Protein AF-A0A951GXB6-F1 (afdb_monomer)

Radius of gyration: 20.57 Å; Cα contacts (8 Å, |Δi|>4): 81; chains: 1; bounding box: 53×31×56 Å

pLDDT: mean 75.55, std 9.1, range [53.72, 90.12]

Sequence (102 aa):
PLFVLGIWWSRLTPQGAAVGMLAGGVCAIGAIVLGLALGASGLGGALQAILTQPAIISVPVGFGTMIAISLRTRPPADVRAQMLTLHAPEGLGLETLERARA

Solvent-accessible surface area (backbone atoms only — not comparable to full-atom values): 5722 Å² total; per-residue (Å²): 95,66,67,64,36,67,74,75,37,74,49,64,21,75,65,11,50,53,51,10,49,50,54,15,48,52,45,35,53,50,37,47,53,48,40,66,73,64,43,90,84,78,54,62,72,69,59,44,53,45,41,76,41,36,63,74,55,21,48,58,51,19,38,52,42,21,49,58,40,14,74,74,45,82,47,66,85,60,43,61,57,54,49,43,63,76,68,47,69,100,73,75,56,64,72,59,55,53,64,72,73,108

Secondary structure (DSSP, 8-state):
-HHHHHHH-TT--HHHHHHHHHHHHHHHHHHHHHHHHH-TTSS-HHHHHHHH-THHHHHHHHHHHHHHHHHHSPPPTTHHHHHHHHHS-TTS-HHHHHHTT-

Foldseek 3Di:
DCVVCLLPPLLQAPVLLVQLCVQLVCQLVVLQVCCVVVDLPPDPPVSSVCSVCVCVPSVVSSVVSSVVVSVVDDGDPCSVVVSCVVPPPPPPCVVVVVVVVD

Mean predicted aligned error: 11.06 Å

Structure (mmCIF, N/CA/C/O backbone):
data_AF-A0A951GXB6-F1
#
_entry.id   AF-A0A951GXB6-F1
#
loop_
_atom_site.group_PDB
_atom_site.id
_atom_site.typ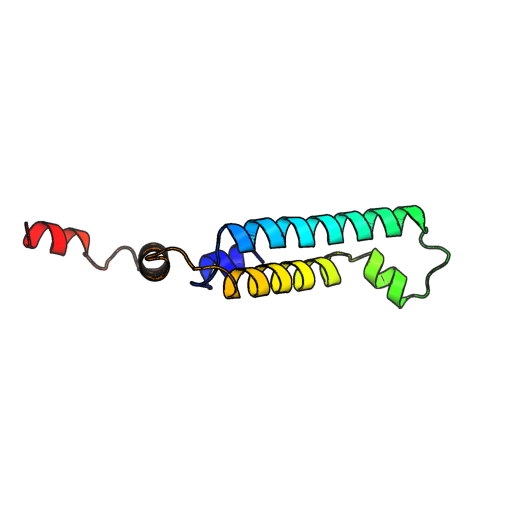e_symbol
_atom_site.label_atom_id
_atom_site.label_alt_id
_atom_site.label_comp_id
_atom_site.label_asym_id
_atom_site.label_entity_id
_atom_site.label_seq_id
_atom_site.pdbx_PDB_ins_code
_atom_site.Cartn_x
_atom_site.Cartn_y
_atom_site.Cartn_z
_atom_site.occupancy
_atom_site.B_iso_or_equiv
_atom_site.auth_seq_id
_atom_site.auth_comp_id
_atom_site.auth_asym_id
_atom_site.auth_atom_id
_atom_site.pdbx_PDB_model_num
ATOM 1 N N . PRO A 1 1 ? -2.613 3.941 -3.836 1.00 77.38 1 PRO A N 1
ATOM 2 C CA . PRO A 1 1 ? -3.268 2.780 -3.178 1.00 77.38 1 PRO A CA 1
ATOM 3 C C . PRO A 1 1 ? -3.822 3.125 -1.799 1.00 77.38 1 PRO A C 1
ATOM 5 O O . PRO A 1 1 ? -5.020 3.008 -1.589 1.00 77.38 1 PRO A O 1
ATOM 8 N N . LEU A 1 2 ? -2.958 3.604 -0.902 1.00 83.50 2 LEU A N 1
ATOM 9 C CA . LEU A 1 2 ? -3.298 3.845 0.496 1.00 83.50 2 LEU A CA 1
ATOM 10 C C . LEU A 1 2 ? -4.446 4.835 0.689 1.00 83.50 2 LEU A C 1
ATOM 12 O O . LEU A 1 2 ? -5.407 4.481 1.342 1.00 83.50 2 LEU A O 1
ATOM 16 N N . PHE A 1 3 ? -4.396 6.021 0.074 1.00 83.88 3 PHE A N 1
ATOM 17 C CA . PHE A 1 3 ? -5.486 7.001 0.185 1.00 83.88 3 PHE A CA 1
ATOM 18 C C . PHE A 1 3 ? -6.808 6.483 -0.389 1.00 83.88 3 PHE A C 1
ATOM 20 O O . PHE A 1 3 ? -7.840 6.575 0.262 1.00 83.88 3 PHE A O 1
ATOM 27 N N . VAL A 1 4 ? -6.774 5.877 -1.579 1.00 85.94 4 VAL A N 1
ATOM 28 C CA . VAL A 1 4 ? -7.972 5.312 -2.222 1.00 85.94 4 VAL A CA 1
ATOM 29 C C . VAL A 1 4 ? -8.605 4.234 -1.336 1.00 85.94 4 VAL A C 1
ATOM 31 O O . VAL A 1 4 ? -9.799 4.283 -1.062 1.00 85.94 4 VAL A O 1
ATOM 34 N N . LEU A 1 5 ? -7.802 3.291 -0.834 1.00 83.75 5 LEU A N 1
ATOM 35 C CA . LEU A 1 5 ? -8.274 2.227 0.054 1.00 83.75 5 LEU A CA 1
ATOM 36 C C . LEU A 1 5 ? -8.656 2.764 1.440 1.00 83.75 5 LEU A C 1
ATOM 38 O O . LEU A 1 5 ? -9.629 2.311 2.019 1.00 83.75 5 LEU A O 1
ATOM 42 N N . GLY A 1 6 ? -7.933 3.743 1.971 1.00 82.31 6 GLY A N 1
ATOM 43 C CA . GLY A 1 6 ? -8.184 4.314 3.293 1.00 82.31 6 GLY A CA 1
ATOM 44 C C . GLY A 1 6 ? -9.478 5.118 3.358 1.00 82.31 6 GLY A C 1
ATOM 45 O O . GLY A 1 6 ? -10.128 5.124 4.395 1.00 82.31 6 GLY A O 1
ATOM 46 N N . ILE A 1 7 ? -9.876 5.747 2.250 1.00 81.56 7 ILE A N 1
ATOM 47 C CA . ILE A 1 7 ? -11.109 6.539 2.174 1.00 81.56 7 ILE A CA 1
ATOM 48 C C . ILE A 1 7 ? -12.314 5.652 1.813 1.00 81.56 7 ILE A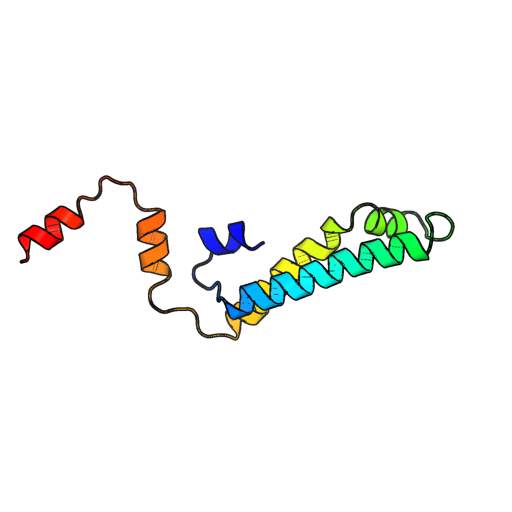 C 1
ATOM 50 O O . ILE A 1 7 ? -13.389 5.841 2.367 1.00 81.56 7 ILE A O 1
ATOM 54 N N . TRP A 1 8 ? -12.147 4.646 0.942 1.00 81.19 8 TRP A N 1
ATOM 55 C CA . TRP A 1 8 ? -13.286 3.903 0.366 1.00 81.19 8 TRP A CA 1
ATOM 56 C C . TRP A 1 8 ? -13.371 2.426 0.776 1.00 81.19 8 TRP A C 1
ATOM 58 O O . TRP A 1 8 ? -14.391 1.779 0.535 1.00 81.19 8 TRP A O 1
ATOM 68 N N . TRP A 1 9 ? -12.329 1.853 1.388 1.00 81.88 9 TRP A N 1
ATOM 69 C CA . TRP A 1 9 ? -12.280 0.434 1.732 1.00 81.88 9 TRP A CA 1
ATOM 70 C C . TRP A 1 9 ? -12.238 0.167 3.241 1.00 81.88 9 TRP A C 1
ATOM 72 O O . TRP A 1 9 ? -11.204 0.239 3.899 1.00 81.88 9 TRP A O 1
ATOM 82 N N . SER A 1 10 ? -13.373 -0.280 3.778 1.00 77.19 10 SER A N 1
ATOM 83 C CA . SER A 1 10 ? -13.572 -0.582 5.205 1.00 77.19 10 SER A CA 1
ATOM 84 C C . SER A 1 10 ? -12.774 -1.776 5.744 1.00 77.19 10 SER A C 1
ATOM 86 O O . SER A 1 10 ? -12.804 -2.053 6.942 1.00 77.19 10 SER A O 1
ATOM 88 N N . ARG A 1 11 ? -12.070 -2.511 4.875 1.00 80.25 11 ARG A N 1
ATOM 89 C CA . ARG A 1 11 ? -11.227 -3.653 5.253 1.00 80.25 11 ARG A CA 1
ATOM 90 C C . ARG A 1 11 ? -9.735 -3.348 5.261 1.00 80.25 11 ARG A C 1
ATOM 92 O O . ARG A 1 11 ? -8.959 -4.276 5.486 1.00 80.25 11 ARG A O 1
ATOM 99 N N . LEU A 1 12 ? -9.317 -2.101 5.036 1.00 80.25 12 LEU A N 1
ATOM 100 C CA . LEU A 1 12 ? -7.902 -1.749 5.103 1.00 80.25 12 LEU A CA 1
ATOM 101 C C . LEU A 1 12 ? -7.369 -1.932 6.536 1.00 80.25 12 LEU A C 1
ATOM 103 O O . LEU A 1 12 ? -7.903 -1.358 7.482 1.00 80.25 12 LEU A O 1
ATOM 107 N N . THR A 1 13 ? -6.320 -2.738 6.701 1.00 85.94 13 THR A N 1
ATOM 108 C CA . THR A 1 13 ? -5.680 -2.975 8.001 1.00 85.94 13 THR A CA 1
ATOM 109 C C . THR A 1 13 ? -4.334 -2.257 8.078 1.00 85.94 13 THR A C 1
ATOM 111 O O . THR A 1 13 ? -3.655 -2.129 7.054 1.00 85.94 13 THR A O 1
ATOM 114 N N . PRO A 1 14 ? -3.888 -1.823 9.274 1.00 84.88 14 PRO A N 1
ATOM 115 C CA . PRO A 1 14 ? -2.564 -1.216 9.443 1.00 84.88 14 PRO A CA 1
ATOM 116 C C . PRO A 1 14 ? -1.433 -2.126 8.944 1.00 84.88 14 PRO A C 1
ATOM 118 O O . PRO A 1 14 ? -0.480 -1.664 8.324 1.00 84.88 14 PRO A O 1
ATOM 121 N N . GLN A 1 15 ? -1.576 -3.438 9.154 1.00 84.69 15 GLN A N 1
ATOM 122 C CA . GLN A 1 15 ? -0.634 -4.445 8.666 1.00 84.69 15 GLN A CA 1
ATOM 123 C C . GLN A 1 15 ? -0.633 -4.535 7.133 1.00 84.69 15 GLN A C 1
ATOM 125 O O . GLN A 1 15 ? 0.436 -4.531 6.525 1.00 84.69 15 GLN A O 1
ATOM 130 N N . GLY A 1 16 ? -1.810 -4.565 6.496 1.00 84.38 16 GLY A N 1
ATOM 131 C CA . GLY A 1 16 ? -1.925 -4.558 5.035 1.00 84.38 16 GLY A CA 1
ATOM 132 C C . GLY A 1 16 ? -1.348 -3.290 4.411 1.00 84.38 16 GLY A C 1
ATOM 133 O O . GLY A 1 16 ? -0.603 -3.370 3.433 1.00 84.38 16 GLY A O 1
ATOM 134 N N . ALA A 1 17 ? -1.615 -2.132 5.017 1.00 86.75 17 ALA A N 1
ATOM 135 C CA . ALA A 1 17 ? -1.033 -0.856 4.618 1.00 86.75 17 ALA A CA 1
ATOM 136 C C . ALA A 1 17 ? 0.500 -0.870 4.705 1.00 86.75 17 ALA A C 1
ATOM 138 O O . ALA A 1 17 ? 1.164 -0.577 3.710 1.00 86.75 17 ALA A O 1
ATOM 139 N N . ALA A 1 18 ? 1.068 -1.261 5.849 1.00 87.31 18 ALA A N 1
ATOM 140 C CA . ALA A 1 18 ? 2.516 -1.283 6.048 1.00 87.31 18 ALA A CA 1
ATOM 141 C C . ALA A 1 18 ? 3.218 -2.208 5.043 1.00 87.31 18 ALA A C 1
ATOM 143 O O . ALA A 1 18 ? 4.165 -1.797 4.369 1.00 87.31 18 ALA A O 1
ATOM 144 N N . VAL A 1 19 ? 2.727 -3.440 4.882 1.00 87.88 19 VAL A N 1
ATOM 145 C CA . VAL A 1 19 ? 3.372 -4.401 3.980 1.00 87.88 19 VAL A CA 1
ATOM 146 C C . VAL A 1 19 ? 3.199 -4.005 2.514 1.00 87.88 19 VAL A C 1
ATOM 148 O O . VAL A 1 19 ? 4.153 -4.123 1.749 1.00 87.88 19 VAL A O 1
ATOM 151 N N . GLY A 1 20 ? 2.038 -3.485 2.103 1.00 84.31 20 GLY A N 1
ATOM 152 C CA . GLY A 1 20 ? 1.871 -3.035 0.720 1.00 84.31 20 GLY A CA 1
ATOM 153 C C . GLY A 1 20 ? 2.655 -1.762 0.389 1.00 84.31 20 GLY A C 1
ATOM 154 O O . GLY A 1 20 ? 3.124 -1.621 -0.741 1.00 84.31 20 GLY A O 1
ATOM 155 N N . MET A 1 21 ? 2.875 -0.864 1.361 1.00 88.62 21 MET A N 1
ATOM 156 C CA . MET A 1 21 ? 3.808 0.261 1.200 1.00 88.62 21 MET A CA 1
ATOM 157 C C . MET A 1 21 ? 5.238 -0.226 0.994 1.00 88.62 21 MET A C 1
ATOM 159 O O . MET A 1 21 ? 5.909 0.243 0.078 1.00 88.62 21 MET A O 1
ATOM 163 N N . LEU A 1 22 ? 5.691 -1.177 1.817 1.00 90.12 22 LEU A N 1
ATOM 164 C CA . LEU A 1 22 ? 7.031 -1.746 1.699 1.00 90.12 22 LEU A CA 1
ATOM 165 C C . LEU A 1 22 ? 7.205 -2.482 0.369 1.00 90.12 22 LEU A C 1
ATOM 167 O O . LEU A 1 22 ? 8.165 -2.220 -0.345 1.00 90.12 22 LEU A O 1
ATOM 171 N N . ALA A 1 23 ? 6.260 -3.344 -0.009 1.00 85.62 23 ALA A N 1
ATOM 172 C CA . ALA A 1 23 ? 6.329 -4.094 -1.260 1.00 85.62 23 ALA A CA 1
ATOM 173 C C . ALA A 1 23 ? 6.305 -3.171 -2.491 1.00 85.62 23 ALA A C 1
ATOM 175 O O . ALA A 1 23 ? 7.133 -3.322 -3.390 1.00 85.62 23 ALA A O 1
ATOM 176 N N . GLY A 1 24 ? 5.400 -2.185 -2.521 1.00 82.44 24 GLY A N 1
ATOM 177 C CA . GLY A 1 24 ? 5.338 -1.198 -3.601 1.00 82.44 24 GLY A CA 1
ATOM 178 C C . GLY A 1 24 ? 6.588 -0.314 -3.665 1.00 82.44 24 GLY A C 1
ATOM 179 O O . GLY A 1 24 ? 7.114 -0.078 -4.751 1.00 82.44 24 GLY A O 1
ATOM 180 N N . GLY A 1 25 ? 7.098 0.123 -2.509 1.00 83.25 25 GLY A N 1
ATOM 181 C CA . GLY A 1 25 ? 8.317 0.925 -2.398 1.00 83.25 25 GLY A CA 1
ATOM 182 C C . GLY A 1 25 ? 9.562 0.170 -2.861 1.00 83.25 25 GLY A C 1
ATOM 183 O O . GLY A 1 25 ? 10.308 0.679 -3.695 1.00 83.25 25 GLY A O 1
ATOM 184 N N . VAL A 1 26 ? 9.747 -1.071 -2.404 1.00 87.44 26 VAL A N 1
ATOM 185 C CA . VAL A 1 26 ? 10.846 -1.947 -2.846 1.00 87.44 26 VAL A CA 1
ATOM 186 C C . VAL A 1 26 ? 10.749 -2.223 -4.346 1.00 87.44 26 VAL A C 1
ATOM 188 O O . VAL A 1 26 ? 11.760 -2.161 -5.039 1.00 87.44 26 VAL A O 1
ATOM 191 N N . CYS A 1 27 ? 9.545 -2.463 -4.870 1.00 82.12 27 CYS A N 1
ATOM 192 C CA . CYS A 1 27 ? 9.333 -2.666 -6.302 1.00 82.12 27 CYS A CA 1
ATOM 193 C C . CYS A 1 27 ? 9.710 -1.418 -7.123 1.00 82.12 27 CYS A C 1
ATOM 195 O O . CYS A 1 27 ? 10.418 -1.535 -8.122 1.00 82.12 27 CYS A O 1
ATOM 197 N N . ALA A 1 28 ? 9.306 -0.222 -6.680 1.00 79.00 28 ALA A N 1
ATOM 198 C CA . ALA A 1 28 ? 9.647 1.032 -7.351 1.00 79.00 28 ALA A CA 1
ATOM 199 C C . ALA A 1 28 ? 11.158 1.322 -7.319 1.00 79.00 28 ALA A C 1
ATOM 201 O O . ALA A 1 28 ? 11.744 1.619 -8.358 1.00 79.00 28 ALA A O 1
ATOM 202 N N . ILE A 1 29 ? 11.793 1.193 -6.148 1.00 84.75 29 ILE A N 1
ATOM 203 C CA . ILE A 1 29 ? 13.241 1.398 -5.989 1.00 84.75 29 ILE A CA 1
ATOM 204 C C . ILE A 1 29 ? 14.011 0.383 -6.836 1.00 84.75 29 ILE A C 1
ATOM 206 O O . ILE A 1 29 ? 14.914 0.768 -7.575 1.00 84.75 29 ILE A O 1
ATOM 210 N N . GLY A 1 30 ? 13.626 -0.895 -6.786 1.00 81.06 30 GLY A N 1
ATOM 211 C CA . GLY A 1 30 ? 14.244 -1.952 -7.583 1.00 81.06 30 GLY A CA 1
ATOM 212 C C . GLY A 1 30 ? 14.153 -1.684 -9.085 1.00 81.06 30 GLY A C 1
ATOM 213 O O . GLY A 1 30 ? 15.154 -1.822 -9.781 1.00 81.06 30 GLY A O 1
ATOM 214 N N . ALA A 1 31 ? 12.998 -1.230 -9.581 1.00 75.81 31 ALA A N 1
ATOM 215 C CA . ALA A 1 31 ? 12.822 -0.884 -10.992 1.00 75.81 31 ALA A CA 1
ATOM 216 C C . ALA A 1 31 ? 13.710 0.297 -11.426 1.00 75.81 31 ALA A C 1
ATOM 218 O O . ALA A 1 31 ? 14.317 0.243 -12.493 1.00 75.81 31 ALA A O 1
ATOM 219 N N . ILE A 1 32 ? 13.837 1.331 -10.587 1.00 78.62 32 ILE A N 1
ATOM 220 C CA . ILE A 1 32 ? 14.706 2.487 -10.864 1.00 78.62 32 ILE A CA 1
ATOM 221 C C . ILE A 1 32 ? 16.178 2.067 -10.866 1.00 78.62 32 ILE A C 1
ATOM 223 O O . ILE A 1 32 ? 16.897 2.362 -11.818 1.00 78.62 32 ILE A O 1
ATOM 227 N N . VAL A 1 33 ? 16.628 1.353 -9.829 1.00 83.06 33 VAL A N 1
ATOM 228 C CA . VAL A 1 33 ? 18.018 0.880 -9.714 1.00 83.06 33 VAL A CA 1
ATOM 229 C C . VAL A 1 33 ? 18.374 -0.030 -10.887 1.00 83.06 33 VAL A C 1
ATOM 231 O O . VAL A 1 33 ? 19.437 0.130 -11.479 1.00 83.06 33 VAL A O 1
ATOM 234 N N . LEU A 1 34 ? 17.474 -0.939 -11.266 1.00 76.50 34 LEU A N 1
ATOM 235 C CA . LEU A 1 34 ? 17.678 -1.833 -12.400 1.00 76.50 34 LEU A CA 1
ATOM 236 C C . LEU A 1 34 ? 17.718 -1.071 -13.733 1.00 76.50 34 LEU A C 1
ATOM 238 O O . LEU A 1 34 ? 18.560 -1.370 -14.575 1.00 76.50 34 LEU A O 1
ATOM 242 N N . GLY A 1 35 ? 16.863 -0.059 -13.912 1.00 72.69 35 GLY A N 1
ATOM 243 C CA . GLY A 1 35 ? 16.882 0.807 -15.093 1.00 72.69 35 GLY A CA 1
ATOM 244 C C . GLY A 1 35 ? 18.175 1.614 -15.222 1.00 72.69 35 GLY A C 1
ATOM 245 O O . GLY A 1 35 ? 18.724 1.721 -16.318 1.00 72.69 35 GLY A O 1
ATOM 246 N N . LEU A 1 36 ? 18.699 2.123 -14.103 1.00 76.25 36 LEU A N 1
ATOM 247 C CA . LEU A 1 36 ? 19.989 2.819 -14.056 1.00 76.25 36 LEU A CA 1
ATOM 248 C C . LEU A 1 36 ? 21.168 1.868 -14.306 1.00 76.25 36 LEU A C 1
ATOM 250 O O . LEU A 1 36 ? 22.100 2.235 -15.017 1.00 76.25 36 LEU A O 1
ATOM 254 N N . ALA A 1 37 ? 21.127 0.655 -13.746 1.00 77.25 37 ALA A N 1
ATOM 255 C CA . ALA A 1 37 ? 22.207 -0.325 -13.850 1.00 77.25 37 ALA A CA 1
ATOM 256 C C . ALA A 1 37 ? 22.309 -0.970 -15.240 1.00 77.25 37 ALA A C 1
ATOM 258 O O . ALA A 1 37 ? 23.414 -1.220 -15.716 1.00 77.25 37 ALA A O 1
ATOM 259 N N . LEU A 1 38 ? 21.175 -1.250 -15.892 1.00 71.44 38 LEU A N 1
ATOM 260 C CA . LEU A 1 38 ? 21.154 -1.892 -17.211 1.00 71.44 38 LEU A CA 1
ATOM 261 C C . LEU A 1 38 ? 21.422 -0.910 -18.358 1.00 71.44 38 LEU A C 1
ATOM 263 O O . LEU A 1 38 ? 21.854 -1.341 -19.425 1.00 71.44 38 LEU A O 1
ATOM 267 N N . GLY A 1 39 ? 21.199 0.391 -18.143 1.00 60.81 39 GLY A N 1
ATOM 268 C CA . GLY A 1 39 ? 21.320 1.411 -19.182 1.00 60.81 39 GLY A CA 1
ATOM 269 C C . GLY A 1 39 ? 20.264 1.258 -20.289 1.00 60.81 39 GLY A C 1
ATOM 270 O O . GLY A 1 39 ? 19.805 0.169 -20.625 1.00 60.81 39 GLY A O 1
ATOM 271 N N . ALA A 1 40 ? 19.857 2.371 -20.904 1.00 55.59 40 ALA A N 1
ATOM 272 C CA . ALA A 1 40 ? 18.806 2.393 -21.932 1.00 55.59 40 ALA A CA 1
ATOM 273 C C . ALA A 1 40 ? 19.178 1.692 -23.263 1.00 55.59 40 ALA A C 1
ATOM 275 O O . ALA A 1 40 ? 18.411 1.746 -24.219 1.00 55.59 40 ALA A O 1
ATOM 276 N N . SER A 1 41 ? 20.355 1.072 -23.357 1.00 54.88 41 SER A N 1
ATOM 277 C CA . SER A 1 41 ? 21.005 0.672 -24.609 1.00 54.88 41 SER A CA 1
ATOM 278 C C . SER A 1 41 ? 20.840 -0.803 -24.998 1.00 54.88 41 SER A C 1
ATOM 280 O O . SER A 1 41 ? 21.242 -1.162 -26.101 1.00 54.88 41 SER A O 1
ATOM 282 N N . GLY A 1 42 ? 20.258 -1.659 -24.147 1.00 53.72 42 GLY A N 1
ATOM 283 C CA . GLY A 1 42 ? 20.195 -3.114 -24.399 1.00 53.72 42 GLY A CA 1
ATOM 284 C C . GLY A 1 42 ? 18.813 -3.770 -24.338 1.00 53.72 42 GLY A C 1
ATOM 285 O O . GLY A 1 42 ? 18.697 -4.971 -24.571 1.00 53.72 42 GLY A O 1
ATOM 286 N N . LEU A 1 43 ? 17.760 -3.022 -24.009 1.00 55.75 43 LEU A N 1
ATOM 287 C CA . LEU A 1 43 ? 16.442 -3.587 -23.728 1.00 55.75 43 LEU A CA 1
ATOM 288 C C . LEU A 1 43 ? 15.444 -3.138 -24.796 1.00 55.75 43 LEU A C 1
ATOM 290 O O . LEU A 1 43 ? 15.257 -1.945 -25.006 1.00 55.75 43 LEU A O 1
ATOM 294 N N . GLY A 1 44 ? 14.801 -4.092 -25.477 1.00 60.25 44 GLY A N 1
ATOM 295 C CA . GLY A 1 44 ? 13.768 -3.798 -26.476 1.00 60.25 44 GLY A CA 1
ATOM 296 C C . GLY A 1 44 ? 12.651 -2.899 -25.924 1.00 60.25 44 GLY A C 1
ATOM 297 O O . GLY A 1 44 ? 12.381 -2.894 -24.721 1.00 60.25 44 GLY A O 1
ATOM 298 N N . GLY A 1 45 ? 11.980 -2.157 -26.813 1.00 65.06 45 GLY A N 1
ATOM 299 C CA . GLY A 1 45 ? 11.146 -0.995 -26.462 1.00 65.06 45 GLY A CA 1
ATOM 300 C C . GLY A 1 45 ? 10.091 -1.206 -25.365 1.00 65.06 45 GLY A C 1
ATOM 301 O O . GLY A 1 45 ? 9.802 -0.275 -24.620 1.00 65.06 45 GLY A O 1
ATOM 302 N N . ALA A 1 46 ? 9.563 -2.424 -25.192 1.00 65.81 46 ALA A N 1
ATOM 303 C CA . ALA A 1 46 ? 8.612 -2.740 -24.122 1.00 65.81 46 ALA A CA 1
ATOM 304 C C . ALA A 1 46 ?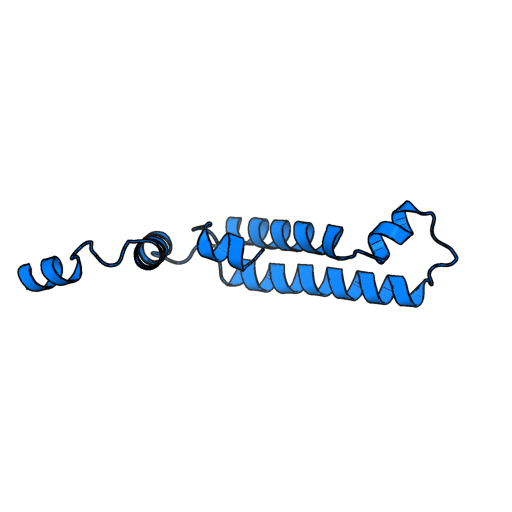 9.245 -2.752 -22.714 1.00 65.81 46 ALA A C 1
ATOM 306 O O . ALA A 1 46 ? 8.646 -2.237 -21.771 1.00 65.81 46 ALA A O 1
ATOM 307 N N . LEU A 1 47 ? 10.461 -3.292 -22.553 1.00 65.44 47 LEU A N 1
ATOM 308 C CA . LEU A 1 47 ? 11.163 -3.260 -21.262 1.00 65.44 47 LEU A CA 1
ATOM 309 C C . LEU A 1 47 ? 11.644 -1.845 -20.940 1.00 65.44 47 LEU A C 1
ATOM 311 O O . LEU A 1 47 ? 11.574 -1.416 -19.791 1.00 65.44 47 LEU A O 1
ATOM 315 N N . GLN A 1 48 ? 12.082 -1.104 -21.960 1.00 65.19 48 GLN A N 1
ATOM 316 C CA . GLN A 1 48 ? 12.474 0.289 -21.792 1.00 65.19 48 GLN A CA 1
ATOM 317 C C . GLN A 1 48 ? 11.288 1.153 -21.334 1.00 65.19 48 GLN A C 1
ATOM 319 O O . GLN A 1 48 ? 11.466 1.965 -20.432 1.00 65.19 48 GLN A O 1
ATOM 324 N N . ALA A 1 49 ? 10.083 0.939 -21.883 1.00 66.75 49 ALA A N 1
ATOM 325 C CA . ALA A 1 49 ? 8.856 1.633 -21.470 1.00 66.75 49 ALA A CA 1
ATOM 326 C C . ALA A 1 49 ? 8.447 1.330 -20.015 1.00 66.75 49 ALA A C 1
ATOM 328 O O . ALA A 1 49 ? 7.992 2.210 -19.287 1.00 66.75 49 ALA A O 1
ATOM 329 N N . ILE A 1 50 ? 8.642 0.087 -19.568 1.00 64.38 50 ILE A N 1
ATOM 330 C CA . ILE A 1 50 ? 8.383 -0.312 -18.178 1.00 64.38 50 ILE A CA 1
ATOM 331 C C . ILE A 1 50 ? 9.384 0.346 -17.216 1.00 64.38 50 ILE A C 1
ATOM 333 O O . ILE A 1 50 ? 9.005 0.769 -16.123 1.00 64.38 50 ILE A O 1
ATOM 337 N N . LEU A 1 51 ? 10.653 0.448 -17.617 1.00 63.56 51 LEU A N 1
ATOM 338 C CA . LEU A 1 51 ? 11.717 1.030 -16.794 1.00 63.56 51 LEU A CA 1
ATOM 339 C C . LEU A 1 51 ? 11.660 2.561 -16.736 1.00 63.56 51 LEU A C 1
ATOM 341 O O . LEU A 1 51 ? 11.988 3.133 -15.699 1.00 63.56 51 LEU A O 1
ATOM 345 N N . THR A 1 52 ? 11.220 3.233 -17.803 1.00 67.25 52 THR A N 1
ATOM 346 C CA . THR A 1 52 ? 10.984 4.688 -17.783 1.00 67.25 52 THR A CA 1
ATOM 347 C C . THR A 1 52 ? 9.752 5.066 -16.971 1.00 67.25 52 THR A C 1
ATOM 349 O O . THR A 1 52 ? 9.703 6.167 -16.424 1.00 67.25 52 THR A O 1
ATOM 352 N N . GLN A 1 53 ? 8.778 4.162 -16.842 1.00 69.88 53 GLN A N 1
ATOM 353 C CA . GLN A 1 53 ? 7.545 4.416 -16.105 1.00 69.88 53 GLN A CA 1
ATOM 354 C C . GLN A 1 53 ? 7.271 3.323 -15.052 1.00 69.88 53 GLN A C 1
ATOM 356 O O . GLN A 1 53 ? 6.270 2.603 -15.124 1.00 69.88 53 GLN A O 1
ATOM 361 N N . PRO A 1 54 ? 8.113 3.233 -14.000 1.00 66.19 54 PRO A N 1
ATOM 362 C CA . PRO A 1 54 ? 8.046 2.167 -12.994 1.00 66.19 54 PRO A CA 1
ATOM 363 C C . PRO A 1 54 ? 6.728 2.161 -12.203 1.00 66.19 54 PRO A C 1
ATOM 365 O O . PRO A 1 54 ? 6.341 1.144 -11.624 1.00 66.19 54 PRO A O 1
ATOM 368 N N . ALA A 1 55 ? 6.004 3.286 -12.212 1.00 72.12 55 ALA A N 1
ATOM 369 C CA . ALA A 1 55 ? 4.681 3.423 -11.613 1.00 72.12 55 ALA A CA 1
ATOM 370 C C . ALA A 1 55 ? 3.653 2.423 -12.175 1.00 72.12 55 ALA A C 1
ATOM 372 O O . ALA A 1 55 ? 2.752 2.012 -11.445 1.00 72.12 55 ALA A O 1
ATOM 373 N N . ILE A 1 56 ? 3.797 1.990 -13.435 1.00 77.69 56 ILE A N 1
ATOM 374 C CA . ILE A 1 56 ? 2.865 1.049 -14.077 1.00 77.69 56 ILE A CA 1
ATOM 375 C C . ILE A 1 56 ? 2.862 -0.310 -13.365 1.00 77.69 56 ILE A C 1
ATOM 377 O O . ILE A 1 56 ? 1.816 -0.947 -13.283 1.00 77.69 56 ILE A O 1
ATOM 381 N N . ILE A 1 57 ? 4.001 -0.739 -12.809 1.00 76.19 57 ILE A N 1
ATOM 382 C CA . ILE A 1 57 ? 4.122 -2.026 -12.105 1.00 76.19 57 ILE A CA 1
ATOM 383 C C . ILE A 1 57 ? 4.028 -1.848 -10.590 1.00 76.19 57 ILE A C 1
ATOM 385 O O . ILE A 1 57 ? 3.355 -2.628 -9.914 1.00 76.19 57 ILE A O 1
ATOM 389 N N . SER A 1 58 ? 4.652 -0.809 -10.033 1.00 75.56 58 SER A N 1
ATOM 390 C CA . SER A 1 58 ? 4.680 -0.628 -8.577 1.00 75.56 58 SER A CA 1
ATOM 391 C C . SER A 1 58 ? 3.291 -0.368 -7.988 1.00 75.56 58 SER A C 1
ATOM 393 O O . SER A 1 58 ? 2.987 -0.841 -6.890 1.00 75.56 58 SER A O 1
ATOM 395 N N . VAL A 1 59 ? 2.414 0.325 -8.725 1.00 81.56 59 VAL A N 1
ATOM 396 C CA . VAL A 1 59 ? 1.045 0.624 -8.288 1.00 81.56 59 VAL A CA 1
ATOM 397 C C . VAL A 1 59 ? 0.189 -0.640 -8.149 1.00 81.56 59 VAL A C 1
ATOM 399 O O . VAL A 1 59 ? -0.322 -0.850 -7.045 1.00 81.56 59 VAL A O 1
ATOM 402 N N . PRO A 1 60 ? 0.015 -1.498 -9.177 1.00 84.12 60 PRO A N 1
ATOM 403 C CA . PRO A 1 60 ? -0.777 -2.720 -9.045 1.00 84.12 60 PRO A CA 1
ATOM 404 C C . PRO A 1 60 ? -0.175 -3.704 -8.039 1.00 84.12 60 PRO A C 1
ATOM 406 O O . PRO A 1 60 ? -0.930 -4.319 -7.286 1.00 84.12 60 PRO A O 1
ATOM 409 N N . VAL A 1 61 ? 1.156 -3.800 -7.940 1.00 83.38 61 VAL A N 1
ATOM 410 C CA . VAL A 1 61 ? 1.817 -4.608 -6.899 1.00 83.38 61 VAL A CA 1
ATOM 411 C C . VAL A 1 61 ? 1.472 -4.086 -5.503 1.00 83.38 61 VAL A C 1
ATOM 413 O O . VAL A 1 61 ? 1.042 -4.857 -4.644 1.00 83.38 61 VAL A O 1
ATOM 416 N N . GLY A 1 62 ? 1.591 -2.777 -5.272 1.00 80.44 62 GLY A 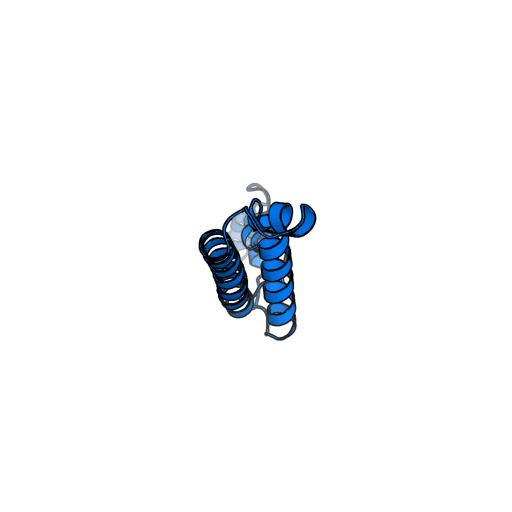N 1
ATOM 417 C CA . GLY A 1 62 ? 1.236 -2.158 -3.993 1.00 80.44 62 GLY A CA 1
ATOM 418 C C . GLY A 1 62 ? -0.246 -2.329 -3.646 1.00 80.44 62 GLY A C 1
ATOM 419 O O . GLY A 1 62 ? -0.586 -2.614 -2.502 1.00 80.44 62 GLY A O 1
ATOM 420 N N . PHE A 1 63 ? -1.134 -2.211 -4.636 1.00 84.38 63 PHE A N 1
ATOM 421 C CA . PHE A 1 63 ? -2.574 -2.418 -4.460 1.00 84.38 63 PHE A CA 1
ATOM 422 C C . PHE A 1 63 ? -2.903 -3.881 -4.127 1.00 84.38 63 PHE A C 1
ATOM 424 O O . PHE A 1 63 ? -3.603 -4.151 -3.152 1.00 84.38 63 PHE A O 1
ATOM 431 N N . GLY A 1 64 ? -2.364 -4.829 -4.897 1.00 86.94 64 GLY A N 1
ATOM 432 C CA . GLY A 1 64 ? -2.611 -6.259 -4.715 1.00 86.94 64 GLY A CA 1
ATOM 433 C C . GLY A 1 64 ? -2.072 -6.788 -3.387 1.00 86.94 64 GLY A C 1
ATOM 434 O O . GLY A 1 64 ? -2.757 -7.546 -2.704 1.00 86.94 64 GLY A O 1
ATOM 435 N N . THR A 1 65 ? -0.884 -6.341 -2.978 1.00 84.25 65 THR A N 1
ATOM 436 C CA . THR A 1 65 ? -0.282 -6.723 -1.689 1.00 84.25 65 THR A CA 1
ATOM 437 C C . THR A 1 65 ? -1.058 -6.161 -0.500 1.00 84.25 65 THR A C 1
ATOM 439 O O . THR A 1 65 ? -1.374 -6.924 0.416 1.00 84.25 65 THR A O 1
ATOM 442 N N . MET A 1 66 ? -1.446 -4.877 -0.541 1.00 85.94 66 MET A N 1
ATOM 443 C CA . MET A 1 66 ? -2.343 -4.288 0.463 1.00 85.94 66 MET A CA 1
ATOM 444 C C . MET A 1 66 ? -3.633 -5.093 0.574 1.00 85.94 66 MET A C 1
ATOM 446 O O . MET A 1 66 ? -4.013 -5.469 1.681 1.00 85.94 66 MET A O 1
ATOM 450 N N . ILE A 1 67 ? -4.276 -5.402 -0.559 1.00 85.81 67 ILE A N 1
ATOM 451 C CA . ILE A 1 67 ? -5.546 -6.129 -0.561 1.00 85.81 67 ILE A CA 1
ATOM 452 C C . ILE A 1 67 ? -5.384 -7.535 0.021 1.00 85.81 67 ILE A C 1
ATOM 454 O O . ILE A 1 67 ? -6.123 -7.916 0.930 1.00 85.81 67 ILE A O 1
ATOM 458 N N . ALA A 1 68 ? -4.411 -8.301 -0.472 1.00 87.44 68 ALA A N 1
ATOM 459 C CA . ALA A 1 68 ? -4.211 -9.693 -0.080 1.00 87.44 68 ALA A CA 1
ATOM 460 C C . ALA A 1 68 ? -3.945 -9.842 1.424 1.00 87.44 68 ALA A C 1
ATOM 462 O O . ALA A 1 68 ? -4.456 -10.768 2.055 1.00 87.44 68 ALA A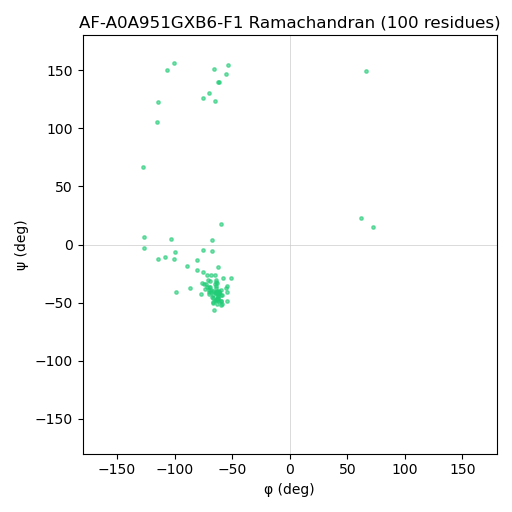 O 1
ATOM 463 N N . ILE A 1 69 ? -3.173 -8.923 2.008 1.00 86.00 69 ILE A N 1
ATOM 464 C CA . ILE A 1 69 ? -2.851 -8.960 3.437 1.00 86.00 69 ILE A CA 1
ATOM 465 C C . ILE A 1 69 ? -4.034 -8.470 4.258 1.00 86.00 69 ILE A C 1
ATOM 467 O O . ILE A 1 69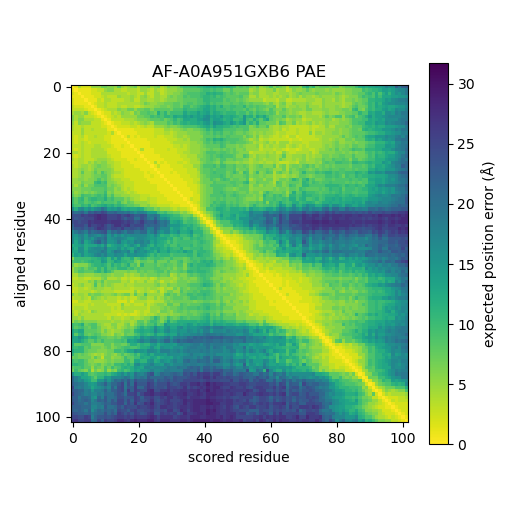 ? -4.398 -9.141 5.222 1.00 86.00 69 ILE A O 1
ATOM 471 N N . SER A 1 70 ? -4.707 -7.396 3.834 1.00 84.00 70 SER A N 1
ATOM 472 C CA . SER A 1 70 ? -5.926 -6.928 4.500 1.00 84.00 70 SER A CA 1
ATOM 473 C C . SER A 1 70 ? -6.985 -8.016 4.616 1.00 84.00 70 SER A C 1
ATOM 475 O O . SER A 1 70 ? -7.607 -8.146 5.664 1.00 84.00 70 SER A O 1
ATOM 477 N N . LEU A 1 71 ? -7.162 -8.824 3.565 1.00 85.62 71 LEU A N 1
ATOM 478 C CA . LEU A 1 71 ? -8.116 -9.937 3.558 1.00 85.62 71 LEU A CA 1
ATOM 479 C C . LEU A 1 71 ? -7.723 -11.085 4.497 1.00 85.62 71 LEU A C 1
ATOM 481 O O . LEU A 1 71 ? -8.599 -11.819 4.949 1.00 85.62 71 LEU A O 1
ATOM 485 N N . ARG A 1 72 ? -6.428 -11.251 4.782 1.00 87.06 72 ARG A N 1
ATOM 486 C CA . ARG A 1 72 ? -5.909 -12.287 5.690 1.00 87.06 72 ARG A CA 1
ATOM 487 C C . ARG A 1 72 ? -5.839 -11.829 7.146 1.00 87.06 72 ARG A C 1
ATOM 489 O O . ARG A 1 72 ? -5.751 -12.663 8.041 1.00 87.06 72 ARG A O 1
ATOM 496 N N . THR A 1 73 ? -5.874 -10.524 7.388 1.00 83.81 73 THR A N 1
ATOM 497 C CA . THR A 1 73 ? -5.818 -9.923 8.727 1.00 83.81 73 THR A CA 1
ATOM 498 C C . THR A 1 73 ? -7.203 -9.515 9.219 1.00 83.81 73 THR A C 1
ATOM 50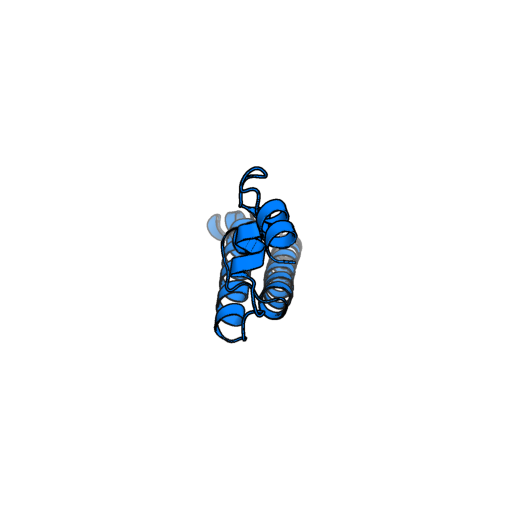0 O O . THR A 1 73 ? -8.112 -9.266 8.429 1.00 83.81 73 THR A O 1
ATOM 503 N N . ARG A 1 74 ? -7.385 -9.425 10.540 1.00 79.75 74 ARG A N 1
ATOM 504 C CA . ARG A 1 74 ? -8.647 -8.937 11.108 1.00 79.75 74 ARG A CA 1
ATOM 505 C C . ARG A 1 74 ? -8.727 -7.413 10.947 1.00 79.75 74 ARG A C 1
ATOM 507 O O . ARG A 1 74 ? -7.793 -6.733 11.374 1.00 79.75 74 ARG A O 1
ATOM 514 N N . PRO A 1 75 ? -9.801 -6.874 10.344 1.00 77.31 75 PRO A N 1
ATOM 515 C CA . PRO A 1 75 ? -9.987 -5.434 10.268 1.00 77.31 75 PRO A CA 1
ATOM 516 C C . PRO A 1 75 ? -10.197 -4.841 11.670 1.00 77.31 75 PRO A C 1
ATOM 518 O O . PRO A 1 75 ? -10.707 -5.544 12.548 1.00 77.31 75 PRO A O 1
ATOM 521 N N . PRO A 1 76 ? -9.815 -3.570 11.892 1.00 73.81 76 PRO A N 1
ATOM 522 C CA . PRO A 1 76 ? -10.118 -2.880 13.140 1.00 73.81 76 PRO A CA 1
ATOM 523 C C . PRO A 1 76 ? -11.625 -2.901 13.425 1.00 73.81 76 PRO A C 1
ATOM 525 O O . PRO A 1 76 ? -12.447 -2.869 12.504 1.00 73.81 76 PRO A O 1
ATOM 528 N N . ALA A 1 77 ? -11.995 -2.960 14.705 1.00 69.50 77 ALA A N 1
ATOM 529 C CA . ALA A 1 77 ? -13.383 -2.757 15.092 1.00 69.50 77 ALA A CA 1
ATOM 530 C C . ALA A 1 77 ? -13.801 -1.330 14.697 1.00 69.50 77 ALA A C 1
ATOM 532 O O . ALA A 1 77 ? -13.021 -0.392 14.838 1.00 69.50 77 ALA A O 1
ATOM 533 N N . ASP A 1 78 ? -15.024 -1.184 14.191 1.00 67.94 78 ASP A N 1
ATOM 534 C CA . ASP A 1 78 ? -15.673 0.114 13.976 1.00 67.94 78 ASP A CA 1
ATOM 535 C C . ASP A 1 78 ? -15.156 1.010 12.830 1.00 67.94 78 ASP A C 1
ATOM 537 O O . ASP A 1 78 ? -15.541 2.173 12.715 1.00 67.94 78 ASP A O 1
ATOM 541 N N . VAL A 1 79 ? -14.369 0.467 11.889 1.00 73.06 79 VAL A N 1
ATOM 542 C CA . VAL A 1 79 ? -13.923 1.213 10.685 1.00 73.06 79 VAL A CA 1
ATOM 543 C C . VAL A 1 79 ? -15.100 1.798 9.905 1.00 73.06 79 VAL A C 1
ATOM 545 O O . VAL A 1 79 ? -15.008 2.889 9.353 1.00 73.06 79 VAL A O 1
ATOM 548 N N . ARG A 1 80 ? -16.230 1.085 9.859 1.00 70.31 80 ARG A N 1
ATOM 549 C CA . ARG A 1 80 ? -17.420 1.549 9.143 1.00 70.31 80 ARG A CA 1
ATOM 550 C C . ARG A 1 80 ? -18.071 2.749 9.831 1.00 70.31 80 ARG A C 1
ATOM 552 O O . ARG A 1 80 ? -18.527 3.634 9.119 1.00 70.31 80 ARG A O 1
ATOM 559 N N . ALA A 1 81 ? -18.076 2.801 11.165 1.00 65.88 81 ALA A N 1
ATOM 560 C CA . ALA A 1 81 ? -18.551 3.965 11.905 1.00 65.88 81 ALA A CA 1
ATOM 561 C C . ALA A 1 81 ? -17.591 5.146 11.741 1.00 65.88 81 ALA A C 1
ATOM 563 O O . ALA A 1 81 ? -18.048 6.235 11.438 1.00 65.88 81 ALA A O 1
ATOM 564 N N . GLN A 1 82 ? -16.274 4.927 11.803 1.00 70.19 82 GLN A N 1
ATOM 565 C CA . GLN A 1 82 ? -15.284 5.988 11.562 1.00 70.19 82 GLN A CA 1
ATOM 566 C C . GLN A 1 82 ? -15.352 6.544 10.133 1.00 70.19 82 GLN A C 1
ATOM 568 O O . GLN A 1 82 ? -15.318 7.756 9.936 1.00 70.19 82 GLN A O 1
ATOM 573 N N . MET A 1 83 ? -15.494 5.677 9.126 1.00 73.62 83 MET A N 1
ATOM 574 C CA . MET A 1 83 ? -15.722 6.103 7.744 1.00 73.62 83 MET A CA 1
ATOM 575 C C . MET A 1 83 ? -17.022 6.883 7.612 1.00 73.62 83 MET A C 1
ATOM 577 O O . MET A 1 83 ? -17.033 7.900 6.928 1.00 73.62 83 MET A O 1
ATOM 581 N N . LEU A 1 84 ? -18.090 6.431 8.273 1.00 72.25 84 LEU A N 1
ATOM 582 C CA . LEU A 1 84 ? -19.345 7.166 8.318 1.00 72.25 84 LEU A CA 1
ATOM 583 C C . LEU A 1 84 ? -19.166 8.513 9.005 1.00 72.25 84 LEU A C 1
ATOM 585 O O . LEU A 1 84 ? -19.648 9.468 8.446 1.00 72.25 84 LEU A O 1
ATOM 589 N N . THR A 1 85 ? -18.434 8.653 10.107 1.00 70.50 85 THR A N 1
ATOM 590 C CA . THR A 1 85 ? -18.160 9.964 10.719 1.00 70.50 85 THR A CA 1
ATOM 591 C C . THR A 1 85 ? -17.383 10.887 9.780 1.00 70.50 85 THR A C 1
ATOM 593 O O . THR A 1 85 ? -17.699 12.063 9.688 1.00 70.50 85 THR A O 1
ATOM 596 N N . LEU A 1 86 ? -16.397 10.358 9.050 1.00 72.62 86 LEU A N 1
ATOM 597 C CA . LEU A 1 86 ? -15.573 11.143 8.121 1.00 72.62 86 LEU A CA 1
ATOM 598 C C . LEU A 1 86 ? -16.286 11.501 6.806 1.00 72.62 86 LEU A C 1
ATOM 600 O O . LEU A 1 86 ? -15.876 12.441 6.133 1.00 72.62 86 LEU A O 1
ATOM 604 N N . HIS A 1 87 ? -17.300 10.730 6.407 1.00 75.81 87 HIS A N 1
ATOM 605 C CA . HIS A 1 87 ? -18.075 10.953 5.177 1.00 75.81 87 HIS A CA 1
ATOM 606 C C . HIS A 1 87 ? -19.495 11.461 5.453 1.00 75.81 87 HIS A C 1
ATOM 608 O O . HIS A 1 87 ? -20.210 11.826 4.517 1.00 75.81 87 HIS A O 1
ATOM 614 N N . ALA A 1 88 ? -19.936 11.439 6.708 1.00 70.50 88 ALA A N 1
ATOM 615 C CA . ALA A 1 88 ? -21.227 11.950 7.115 1.00 70.50 88 ALA A CA 1
ATOM 616 C C . ALA A 1 88 ? -21.179 13.470 6.997 1.00 70.50 88 ALA A C 1
ATOM 618 O O . ALA A 1 88 ? -20.255 14.095 7.510 1.00 70.50 88 ALA A O 1
ATOM 619 N N . PRO A 1 89 ? -22.173 14.080 6.340 1.00 65.25 89 PRO A N 1
ATOM 620 C CA . PRO A 1 89 ? -22.272 15.524 6.303 1.00 65.25 89 PRO A CA 1
ATOM 621 C C . PRO A 1 89 ? -22.448 16.065 7.726 1.00 65.25 89 PRO A C 1
ATOM 623 O O . PRO A 1 89 ? -23.222 15.512 8.513 1.00 65.25 89 PRO A O 1
ATOM 626 N N . GLU A 1 90 ? -21.773 17.181 8.008 1.00 63.97 90 GLU A N 1
ATOM 627 C CA . GLU A 1 90 ? -21.667 17.895 9.297 1.00 63.97 90 GLU A CA 1
ATOM 628 C C . GLU A 1 90 ? -23.020 18.390 9.889 1.00 63.97 90 GLU A C 1
ATOM 630 O O . GLU A 1 90 ? -23.059 19.277 10.734 1.00 63.97 90 GLU A O 1
ATOM 635 N N . GLY A 1 91 ? -24.165 17.867 9.440 1.00 60.59 91 GLY A N 1
ATOM 636 C CA . GLY A 1 91 ? -25.513 18.351 9.759 1.00 60.59 91 GLY A CA 1
ATOM 637 C C . GLY A 1 91 ? -26.479 17.300 10.306 1.00 60.59 91 GLY A C 1
ATOM 638 O O . GLY A 1 91 ? -27.654 17.605 10.481 1.00 60.59 91 GLY A O 1
ATOM 639 N N . LEU A 1 92 ? -26.032 16.068 10.581 1.00 66.00 92 LE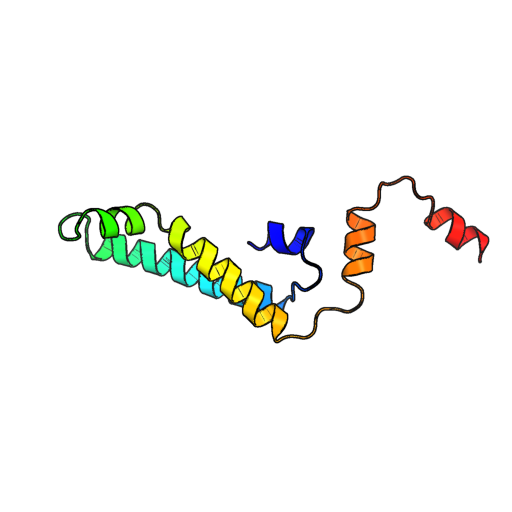U A N 1
ATOM 640 C CA . LEU A 1 92 ? -26.919 14.999 11.073 1.00 66.00 92 LEU A CA 1
ATOM 641 C C . LEU A 1 92 ? -27.328 15.136 12.555 1.00 66.00 92 LEU A C 1
ATOM 643 O O . LEU A 1 92 ? -28.136 14.342 13.028 1.00 66.00 92 LEU A O 1
ATOM 647 N N . GLY A 1 93 ? -26.802 16.124 13.292 1.00 62.72 93 GLY A N 1
ATOM 648 C CA . GLY A 1 93 ? -27.255 16.443 14.656 1.00 62.72 93 GLY A CA 1
ATOM 649 C C . GLY A 1 93 ? -27.071 15.312 15.679 1.00 62.72 93 GLY A C 1
ATOM 650 O O . GLY A 1 93 ? -27.763 15.272 16.695 1.00 62.72 93 GLY A O 1
ATOM 651 N N . LEU A 1 94 ? -26.156 14.370 15.425 1.00 66.69 94 LEU A N 1
ATOM 652 C CA . LEU A 1 94 ? -25.961 13.189 16.275 1.00 66.69 94 LEU A CA 1
ATOM 653 C C . LEU A 1 94 ? -25.483 13.564 17.690 1.00 66.69 94 LEU A C 1
ATOM 655 O O . LEU A 1 94 ? -25.918 12.950 18.659 1.00 66.69 94 LEU A O 1
ATOM 659 N N . GLU A 1 95 ? -24.713 14.650 17.824 1.00 67.00 95 GLU A N 1
ATOM 660 C CA . GLU A 1 95 ? -24.332 15.221 19.127 1.00 67.00 95 GLU A CA 1
ATOM 661 C C . GLU A 1 95 ? -25.537 15.753 19.922 1.00 67.00 95 GLU A C 1
ATOM 663 O O . GLU A 1 95 ? -25.549 15.756 21.154 1.00 67.00 95 GLU A O 1
ATOM 668 N N . THR A 1 96 ? -26.572 16.225 19.221 1.00 66.44 96 THR A N 1
ATOM 669 C CA . THR A 1 96 ? -27.799 16.746 19.835 1.00 66.44 96 THR A CA 1
ATOM 670 C C . THR A 1 96 ? -28.665 15.606 20.371 1.00 66.44 96 THR A C 1
ATOM 672 O O . THR A 1 96 ? -29.290 15.750 21.420 1.00 66.44 96 THR A O 1
ATOM 675 N N . LEU A 1 97 ? -28.659 14.454 19.691 1.00 67.06 97 LEU A N 1
ATOM 676 C CA . LEU A 1 97 ? -29.362 13.246 20.127 1.00 67.06 97 LEU A CA 1
ATOM 677 C C . LEU A 1 97 ? -28.682 12.559 21.318 1.00 67.06 97 LEU A C 1
ATOM 679 O O . LEU A 1 97 ? -29.386 12.020 22.172 1.00 67.06 97 LEU A O 1
ATOM 683 N N . GLU A 1 98 ? -27.350 12.597 21.413 1.00 72.12 98 GLU A N 1
ATOM 684 C CA . GLU A 1 98 ? -26.629 12.096 22.593 1.00 72.12 98 GLU A CA 1
ATOM 685 C C . GLU A 1 98 ? -26.907 12.941 23.841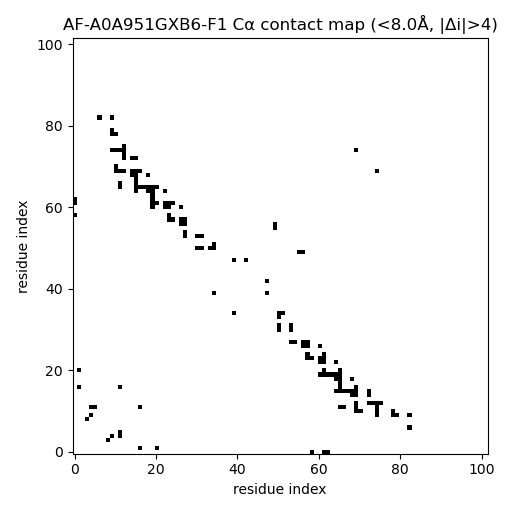 1.00 72.12 98 GLU A C 1
ATOM 687 O O . GLU A 1 98 ? -27.216 12.379 24.890 1.00 72.12 98 GLU A O 1
ATOM 692 N N . ARG A 1 99 ? -26.906 14.279 23.731 1.00 72.00 99 ARG A N 1
ATOM 693 C CA . ARG A 1 99 ? -27.266 15.158 24.863 1.00 72.00 99 ARG A CA 1
ATOM 694 C C . ARG A 1 99 ? -28.721 15.029 25.307 1.00 72.00 99 ARG A C 1
ATOM 696 O O . ARG A 1 99 ? -29.008 15.317 26.457 1.00 72.00 99 ARG A O 1
ATOM 703 N N . ALA A 1 100 ? -29.630 14.631 24.419 1.00 69.19 100 ALA A N 1
ATOM 704 C CA . ALA A 1 100 ? -31.040 14.428 24.758 1.00 69.19 100 ALA A CA 1
ATOM 705 C C . ALA A 1 100 ? -31.320 13.075 25.443 1.00 69.19 100 ALA A C 1
ATOM 707 O O . ALA A 1 100 ? -32.422 12.866 25.947 1.00 69.19 100 ALA A O 1
ATOM 708 N N . ARG A 1 101 ? -30.359 12.140 25.417 1.00 65.38 101 ARG A N 1
ATOM 709 C CA . ARG A 1 101 ? -30.460 10.821 26.069 1.00 65.38 101 ARG A CA 1
ATOM 710 C C . ARG A 1 101 ? -29.728 10.735 27.412 1.00 65.38 101 ARG A C 1
ATOM 712 O O . ARG A 1 101 ? -29.922 9.738 28.105 1.00 65.38 101 ARG A O 1
ATOM 719 N N . ALA A 1 102 ? -28.885 11.715 27.729 1.00 64.62 102 ALA A N 1
ATOM 720 C CA . ALA A 1 102 ? -28.225 11.878 29.024 1.00 64.62 102 ALA A CA 1
ATOM 721 C C . ALA A 1 102 ? -29.120 12.670 29.986 1.00 64.62 102 ALA A C 1
ATOM 723 O O . ALA A 1 102 ? -29.093 12.346 31.193 1.00 64.62 102 ALA A O 1
#

Nearest PDB structures (foldseek):
  7zm8-assembly1_X  TM=5.389E-01  e=2.183E+00  Thermochaetoides thermophila DSM 1495